Protein AF-A0AB39XUU4-F1 (afdb_monomer)

Nearest PDB structures (foldseek):
  7bhy-assembly1_A  TM=5.610E-01  e=8.138E-01  Bacillus subtilis subsp. subtilis str. 168
  7bhy-assembly2_C-2  TM=6.575E-01  e=1.517E+00  Bacillus subtilis subsp. subtilis str. 168
  7bhy-assembly1_B  TM=7.723E-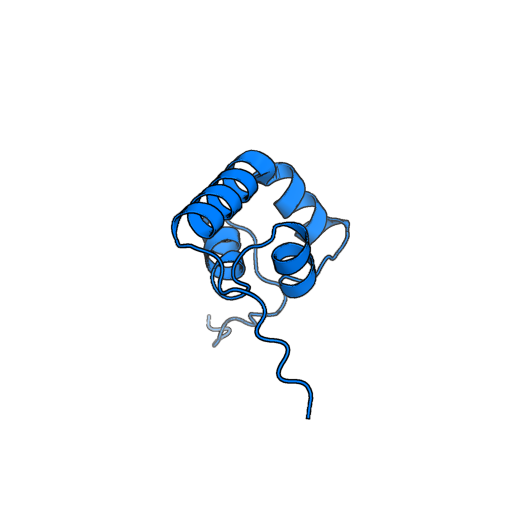01  e=2.828E+00  Bacillus subtilis subsp. subtilis str. 168
  7qh5-assembly2_B  TM=6.651E-01  e=2.204E+00  Streptomyces tsukubensis NRRL18488

Structure (mmCIF, N/CA/C/O backbone):
data_AF-A0AB39XUU4-F1
#
_entry.id   AF-A0AB39XUU4-F1
#
loop_
_atom_site.group_PDB
_atom_site.id
_atom_site.type_symbol
_atom_site.label_atom_id
_atom_site.label_alt_id
_atom_site.label_comp_id
_atom_site.label_asym_id
_atom_site.label_entity_id
_atom_site.label_seq_id
_atom_site.pdbx_PDB_ins_code
_atom_site.Cartn_x
_atom_site.Cartn_y
_atom_site.Cartn_z
_atom_site.occupancy
_atom_site.B_iso_or_equiv
_atom_site.auth_seq_id
_atom_site.auth_comp_id
_atom_site.auth_asym_id
_atom_site.auth_atom_id
_atom_site.pdbx_PDB_model_num
ATOM 1 N N . MET A 1 1 ? -3.919 -18.727 30.855 1.00 41.81 1 MET A N 1
ATOM 2 C CA . MET A 1 1 ? -4.110 -18.277 29.457 1.00 41.81 1 MET A CA 1
ATOM 3 C C . MET A 1 1 ? -4.046 -16.759 29.416 1.00 41.81 1 MET A C 1
ATOM 5 O O . MET A 1 1 ? -4.932 -16.122 29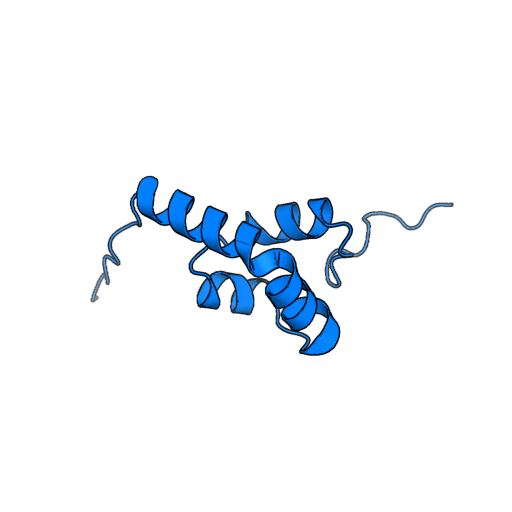.967 1.00 41.81 1 MET A O 1
ATOM 9 N N . ARG A 1 2 ? -2.995 -16.159 28.845 1.00 45.34 2 ARG A N 1
ATOM 10 C CA . ARG A 1 2 ? -2.969 -14.707 28.614 1.00 45.34 2 ARG A CA 1
ATOM 11 C C . ARG A 1 2 ? -3.541 -14.449 27.225 1.00 45.34 2 ARG A C 1
ATOM 13 O O . ARG A 1 2 ? -2.851 -14.656 26.235 1.00 45.34 2 ARG A O 1
ATOM 20 N N . VAL A 1 3 ? -4.806 -14.040 27.162 1.00 55.75 3 VAL A N 1
ATOM 21 C CA . VAL A 1 3 ? -5.367 -13.415 25.960 1.00 55.75 3 VAL A CA 1
ATOM 22 C C . VAL A 1 3 ? -4.669 -12.067 25.831 1.00 55.75 3 VAL A C 1
ATOM 24 O O . VAL A 1 3 ? -5.004 -11.114 26.531 1.00 55.75 3 VAL A O 1
ATOM 27 N N . THR A 1 4 ? -3.640 -11.986 24.994 1.00 56.62 4 THR A N 1
ATOM 28 C CA . THR A 1 4 ? -3.103 -10.693 24.575 1.00 56.62 4 THR A CA 1
ATOM 29 C C . THR A 1 4 ? -4.130 -10.081 23.634 1.00 56.62 4 THR A C 1
ATOM 31 O O . THR A 1 4 ? -4.100 -10.321 22.429 1.00 56.62 4 THR A O 1
ATOM 34 N N . ASN A 1 5 ? -5.088 -9.342 24.195 1.00 49.94 5 ASN A N 1
ATOM 35 C CA . ASN A 1 5 ? -5.992 -8.490 23.435 1.00 49.94 5 ASN A CA 1
ATOM 36 C C . ASN A 1 5 ? -5.158 -7.337 22.864 1.00 49.94 5 ASN A C 1
ATOM 38 O O . ASN A 1 5 ? -5.102 -6.252 23.438 1.00 49.94 5 ASN A O 1
ATOM 42 N N . THR A 1 6 ? -4.412 -7.603 21.790 1.00 61.59 6 THR A N 1
ATOM 43 C CA . THR A 1 6 ? -3.756 -6.553 21.019 1.00 61.59 6 THR A CA 1
ATOM 44 C C . THR A 1 6 ? -4.873 -5.630 20.543 1.00 61.59 6 THR A C 1
ATOM 46 O O . THR A 1 6 ? -5.785 -6.121 19.871 1.00 61.59 6 THR A O 1
ATOM 49 N N . PRO A 1 7 ? -4.872 -4.339 20.922 1.00 62.31 7 PRO A N 1
ATOM 50 C CA . PRO A 1 7 ? -5.934 -3.430 20.526 1.00 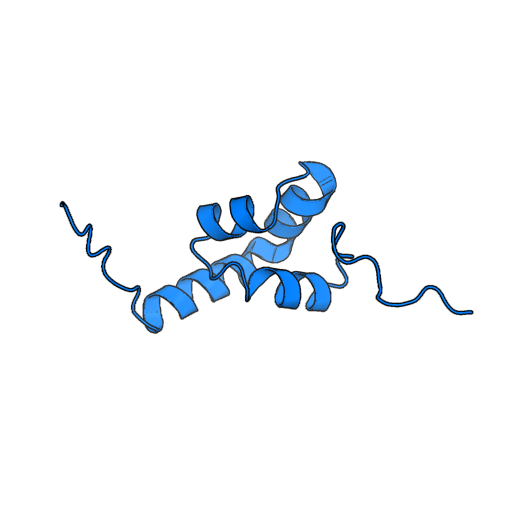62.31 7 PRO A CA 1
ATOM 51 C C . PRO A 1 7 ? -6.085 -3.502 19.008 1.00 62.31 7 PRO A C 1
ATOM 53 O O . PRO A 1 7 ? -5.110 -3.338 18.267 1.00 62.31 7 PRO A O 1
ATOM 56 N N . ARG A 1 8 ? -7.296 -3.844 18.547 1.00 65.75 8 ARG A N 1
ATOM 57 C CA . ARG A 1 8 ? -7.606 -3.837 17.118 1.00 65.75 8 ARG A CA 1
ATOM 58 C C . ARG A 1 8 ? -7.330 -2.421 16.633 1.00 65.75 8 ARG A C 1
ATOM 60 O O . ARG A 1 8 ? -7.902 -1.480 17.179 1.00 65.75 8 ARG A O 1
ATOM 67 N N . ARG A 1 9 ? -6.446 -2.280 15.643 1.00 70.88 9 ARG A N 1
ATOM 68 C CA . ARG A 1 9 ? -6.185 -0.982 15.015 1.00 70.88 9 ARG A CA 1
ATOM 69 C C . ARG A 1 9 ? -7.497 -0.344 14.610 1.00 70.88 9 ARG A C 1
ATOM 71 O O . ARG A 1 9 ? -8.366 -1.005 14.034 1.00 70.88 9 ARG A O 1
ATOM 78 N N . THR A 1 10 ? -7.612 0.940 14.896 1.00 82.31 10 THR A N 1
ATOM 79 C CA . THR A 1 10 ? -8.745 1.724 14.434 1.00 82.31 10 THR A CA 1
ATOM 80 C C . THR A 1 10 ? -8.734 1.805 12.902 1.00 82.31 10 THR A C 1
ATOM 82 O O . THR A 1 10 ? -7.677 1.692 12.266 1.00 82.31 10 THR A O 1
ATOM 85 N N . PRO A 1 11 ? -9.897 2.029 12.269 1.00 82.31 11 PRO A N 1
ATOM 86 C CA . PRO A 1 11 ? -9.961 2.271 10.830 1.00 82.31 11 PRO A CA 1
ATOM 87 C C . PRO A 1 11 ? -9.032 3.407 10.372 1.00 82.31 11 PRO A C 1
ATOM 89 O O . PRO A 1 11 ? -8.414 3.298 9.316 1.00 82.31 11 PRO A O 1
ATOM 92 N N . ALA A 1 12 ? -8.877 4.453 11.192 1.00 85.38 12 ALA A N 1
ATOM 93 C CA . ALA A 1 12 ? -7.999 5.587 10.916 1.00 85.38 12 ALA A CA 1
ATOM 94 C C . ALA A 1 12 ? -6.514 5.189 10.875 1.00 85.38 12 ALA A C 1
ATOM 96 O O . ALA A 1 12 ? -5.800 5.572 9.952 1.00 85.38 12 ALA A O 1
ATOM 97 N N . GLU A 1 13 ? -6.051 4.365 11.819 1.00 85.88 13 GLU A N 1
ATOM 98 C CA . GLU A 1 13 ? -4.673 3.858 11.814 1.00 85.88 13 GLU A CA 1
ATOM 99 C C . GLU A 1 13 ? -4.395 2.970 10.600 1.00 85.88 13 GLU A C 1
ATOM 101 O O . GLU A 1 13 ? -3.328 3.063 9.994 1.00 85.88 13 GLU A O 1
ATOM 106 N N . ASN A 1 14 ? -5.361 2.133 10.210 1.00 86.88 14 ASN A N 1
ATOM 107 C CA . ASN A 1 14 ? -5.230 1.317 9.005 1.00 86.88 14 ASN A CA 1
ATOM 108 C C . ASN A 1 14 ? -5.180 2.185 7.741 1.00 86.88 14 ASN A C 1
ATOM 110 O O . ASN A 1 14 ? -4.382 1.903 6.849 1.00 86.88 14 ASN A O 1
ATOM 114 N N . ALA A 1 15 ? -5.994 3.240 7.657 1.00 88.62 15 ALA A N 1
ATOM 115 C CA . ALA A 1 15 ? -5.962 4.178 6.538 1.00 88.62 15 ALA A CA 1
ATOM 116 C C . ALA A 1 15 ? -4.619 4.920 6.457 1.00 88.62 15 ALA A C 1
ATOM 118 O O . ALA A 1 15 ? -4.025 4.989 5.383 1.00 88.62 15 ALA A O 1
ATOM 119 N N . ALA A 1 16 ? -4.095 5.396 7.591 1.00 90.50 16 ALA A N 1
ATOM 120 C CA . ALA A 1 16 ? -2.792 6.053 7.654 1.00 90.50 16 ALA A CA 1
ATOM 121 C C . ALA A 1 16 ? -1.647 5.108 7.250 1.00 90.50 16 ALA A C 1
ATOM 123 O O . ALA A 1 16 ? -0.776 5.492 6.470 1.00 90.50 16 ALA A O 1
ATOM 124 N N . ALA A 1 17 ? -1.670 3.855 7.717 1.00 90.12 17 ALA A N 1
ATOM 125 C CA . ALA A 1 17 ? -0.676 2.850 7.344 1.00 90.12 17 ALA A CA 1
ATOM 126 C C . ALA A 1 17 ? -0.708 2.540 5.838 1.00 90.12 17 ALA A C 1
ATOM 128 O O . ALA A 1 17 ? 0.339 2.487 5.195 1.00 90.12 17 ALA A O 1
ATOM 129 N N . LYS A 1 18 ? -1.905 2.403 5.253 1.00 91.69 18 LYS A N 1
ATOM 130 C CA . LYS A 1 18 ? -2.065 2.229 3.802 1.00 91.69 18 LYS A CA 1
ATOM 131 C C . LYS A 1 18 ? -1.542 3.437 3.028 1.00 91.69 18 LYS A C 1
ATOM 133 O O . LYS A 1 18 ? -0.774 3.255 2.092 1.00 91.69 18 LYS A O 1
ATOM 138 N N . ALA A 1 19 ? -1.891 4.656 3.438 1.00 93.12 19 ALA A N 1
ATOM 139 C CA . ALA A 1 19 ? -1.395 5.877 2.803 1.00 93.12 19 ALA A CA 1
ATOM 140 C C . ALA A 1 19 ? 0.140 5.965 2.847 1.00 93.12 19 ALA A C 1
ATOM 142 O O . ALA A 1 19 ? 0.764 6.347 1.861 1.00 93.12 19 ALA A O 1
ATOM 143 N N . PHE A 1 20 ? 0.753 5.541 3.955 1.00 92.75 20 PHE A N 1
ATOM 144 C CA . PHE A 1 20 ? 2.207 5.477 4.076 1.00 92.75 20 PHE A CA 1
ATOM 145 C C . PHE A 1 20 ? 2.830 4.445 3.124 1.00 92.75 20 PHE A C 1
ATOM 147 O O . PHE A 1 20 ? 3.837 4.744 2.489 1.00 92.75 20 PHE A O 1
ATOM 154 N N . VAL A 1 21 ? 2.222 3.261 2.966 1.00 92.75 21 VAL A N 1
ATOM 155 C CA . VAL A 1 21 ? 2.652 2.270 1.959 1.00 92.75 21 VAL A CA 1
ATOM 156 C C . VAL A 1 21 ? 2.566 2.842 0.551 1.00 92.75 21 VAL A C 1
ATOM 158 O O . VAL A 1 21 ? 3.519 2.705 -0.210 1.00 92.75 21 VAL A O 1
ATOM 161 N N . LEU A 1 22 ? 1.459 3.514 0.223 1.00 92.56 22 LEU A N 1
ATOM 162 C CA . LEU A 1 22 ? 1.267 4.129 -1.089 1.00 92.56 22 LEU A CA 1
ATOM 163 C C . LEU A 1 22 ? 2.313 5.219 -1.365 1.00 92.56 22 LEU A C 1
ATOM 165 O O . LEU A 1 22 ? 2.884 5.260 -2.449 1.00 92.56 22 LEU A O 1
ATOM 169 N N . ALA A 1 23 ? 2.633 6.050 -0.370 1.00 94.44 23 ALA A N 1
ATOM 170 C CA . ALA A 1 23 ? 3.697 7.048 -0.480 1.00 94.44 23 ALA A CA 1
ATOM 171 C C . ALA A 1 23 ? 5.099 6.417 -0.590 1.00 94.44 23 ALA A C 1
ATOM 173 O O . ALA A 1 23 ? 5.987 6.974 -1.232 1.00 94.44 23 ALA A O 1
ATOM 174 N N . ALA A 1 24 ? 5.303 5.244 0.015 1.00 93.56 24 ALA A N 1
ATOM 175 C CA . ALA A 1 24 ? 6.559 4.500 0.001 1.00 93.56 24 ALA A CA 1
ATOM 176 C C . ALA A 1 24 ?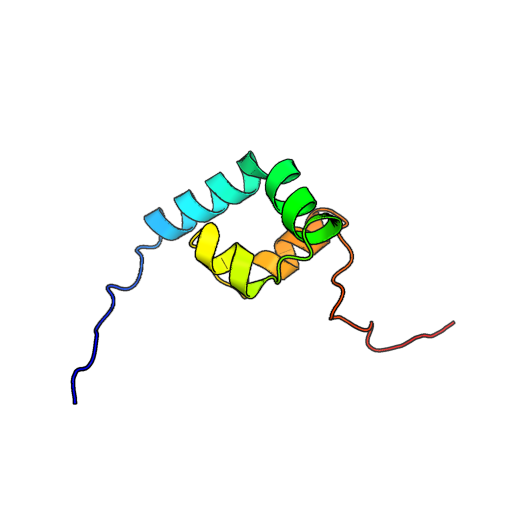 6.645 3.451 -1.125 1.00 93.56 24 ALA A C 1
ATOM 178 O O . ALA A 1 24 ? 7.465 2.535 -1.024 1.00 93.56 24 ALA A O 1
ATOM 179 N N . GLN A 1 25 ? 5.839 3.578 -2.190 1.00 93.31 25 GLN A N 1
ATOM 180 C CA . GLN A 1 25 ? 5.725 2.604 -3.285 1.00 93.31 25 GLN A CA 1
ATOM 181 C C . GLN A 1 25 ? 7.086 2.084 -3.769 1.00 93.31 25 GLN A C 1
ATOM 183 O O . GLN A 1 25 ? 7.346 0.885 -3.699 1.00 93.31 25 GLN A O 1
ATOM 188 N N . ALA A 1 26 ? 7.988 2.971 -4.199 1.00 92.12 26 ALA A N 1
ATOM 189 C CA . ALA A 1 26 ? 9.290 2.573 -4.741 1.00 92.12 26 ALA A CA 1
ATOM 190 C C . ALA A 1 26 ? 10.127 1.747 -3.745 1.00 92.12 26 ALA A C 1
ATOM 192 O O . ALA A 1 26 ? 10.794 0.789 -4.132 1.00 92.12 26 ALA A O 1
ATOM 193 N N . THR A 1 27 ? 10.060 2.074 -2.452 1.00 93.75 27 THR A N 1
ATOM 194 C CA . THR A 1 27 ? 10.765 1.340 -1.392 1.00 93.75 27 THR A CA 1
ATOM 195 C C . THR A 1 27 ? 10.154 -0.038 -1.165 1.00 93.75 27 THR A C 1
ATOM 197 O O . THR A 1 27 ? 10.889 -1.014 -1.035 1.00 93.75 27 THR A O 1
ATOM 200 N N . VAL A 1 28 ? 8.822 -0.134 -1.155 1.00 92.62 28 VAL A N 1
ATOM 201 C CA . VAL A 1 28 ? 8.095 -1.400 -0.973 1.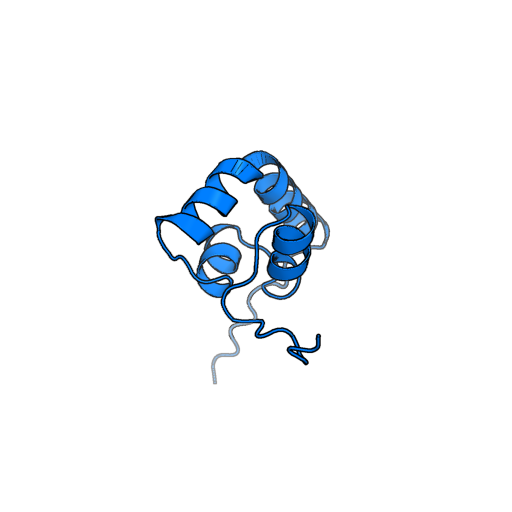00 92.62 28 VAL A CA 1
ATOM 202 C C . VAL A 1 28 ? 8.379 -2.349 -2.134 1.00 92.62 28 VAL A C 1
ATOM 204 O O . VAL A 1 28 ? 8.738 -3.503 -1.905 1.00 92.62 28 VAL A O 1
ATOM 207 N N . ILE A 1 29 ? 8.292 -1.847 -3.369 1.00 91.19 29 ILE A N 1
ATOM 208 C CA . ILE A 1 29 ? 8.632 -2.604 -4.579 1.00 91.19 29 ILE A CA 1
ATOM 209 C C . ILE A 1 29 ? 10.095 -3.036 -4.526 1.00 91.19 29 ILE A C 1
ATOM 211 O O . ILE A 1 29 ? 10.398 -4.202 -4.782 1.00 91.19 29 ILE A O 1
ATOM 215 N N . LYS A 1 30 ? 11.001 -2.132 -4.125 1.00 93.31 30 LYS A N 1
ATOM 216 C CA . LYS A 1 30 ? 12.420 -2.460 -4.010 1.00 93.31 30 LYS A CA 1
ATOM 217 C C . LYS A 1 30 ? 12.657 -3.602 -3.027 1.00 93.31 30 LYS A C 1
ATOM 219 O O . LYS A 1 30 ? 13.353 -4.553 -3.364 1.00 93.31 30 LYS A O 1
ATOM 224 N N . TRP A 1 31 ? 12.066 -3.532 -1.838 1.00 92.56 31 TRP A N 1
ATOM 225 C CA . TRP A 1 31 ? 12.215 -4.579 -0.829 1.00 92.56 31 TRP A CA 1
ATOM 226 C C . TRP A 1 31 ? 11.620 -5.914 -1.287 1.00 92.56 31 TRP A C 1
ATOM 228 O O . TRP A 1 31 ? 12.195 -6.971 -1.033 1.00 92.56 31 TRP A O 1
ATOM 238 N N . TYR A 1 32 ? 10.480 -5.879 -1.979 1.00 91.06 32 TYR A N 1
ATOM 239 C CA . TYR A 1 32 ? 9.839 -7.081 -2.503 1.00 91.06 32 TYR A CA 1
ATOM 240 C C . TYR A 1 32 ? 10.678 -7.750 -3.604 1.00 91.06 32 TYR A C 1
ATOM 242 O O . TYR A 1 32 ? 10.945 -8.953 -3.553 1.00 91.06 32 TYR A O 1
ATOM 250 N N . LEU A 1 33 ? 11.125 -6.969 -4.593 1.00 89.06 33 LEU A N 1
ATOM 251 C CA . LEU A 1 33 ? 11.820 -7.483 -5.771 1.00 89.06 33 LEU A CA 1
ATOM 252 C C . LEU A 1 33 ? 13.317 -7.716 -5.538 1.00 89.06 33 LEU A C 1
ATOM 254 O O . LEU A 1 33 ? 13.828 -8.756 -5.946 1.00 89.06 33 LEU A O 1
ATOM 258 N N . HIS A 1 34 ? 14.022 -6.801 -4.879 1.00 89.25 34 HIS A N 1
ATOM 259 C CA . HIS A 1 34 ? 15.482 -6.870 -4.744 1.00 89.25 34 HIS A CA 1
ATOM 260 C C . HIS A 1 34 ? 15.936 -7.510 -3.432 1.00 89.25 34 HIS A C 1
ATOM 262 O O . HIS A 1 34 ? 16.847 -8.328 -3.450 1.00 89.25 34 HIS A O 1
ATOM 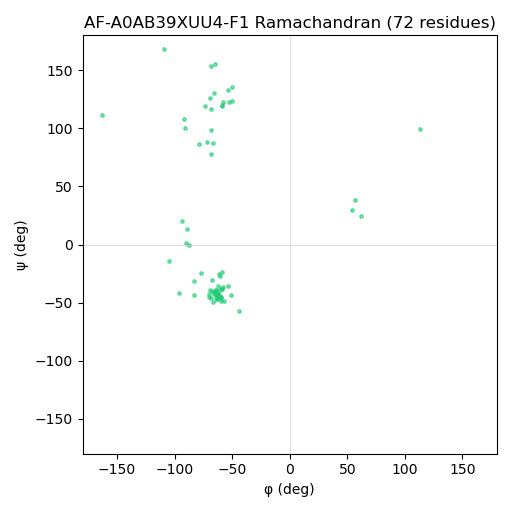268 N N . ASP A 1 35 ? 15.293 -7.192 -2.307 1.00 90.56 35 ASP A N 1
ATOM 269 C CA . ASP A 1 35 ? 15.637 -7.785 -1.001 1.00 90.56 35 ASP A CA 1
ATOM 270 C C . ASP A 1 35 ? 14.905 -9.110 -0.733 1.00 90.56 35 ASP A C 1
ATOM 272 O O . ASP A 1 35 ? 15.081 -9.731 0.312 1.00 90.56 35 ASP A O 1
ATOM 276 N N . HIS A 1 36 ? 14.069 -9.560 -1.674 1.00 86.69 36 HIS A N 1
ATOM 277 C CA . HIS A 1 36 ? 13.267 -10.778 -1.557 1.00 86.69 36 HIS A CA 1
ATOM 278 C C . HIS A 1 36 ? 12.388 -10.838 -0.294 1.00 86.69 36 HIS A C 1
ATOM 280 O O . HIS A 1 36 ? 12.063 -11.921 0.196 1.00 86.69 36 HIS A O 1
ATOM 286 N N . ALA A 1 37 ? 11.954 -9.682 0.219 1.00 89.12 37 ALA A N 1
ATOM 287 C CA . ALA A 1 37 ? 11.075 -9.624 1.377 1.00 89.12 37 ALA A CA 1
ATOM 288 C C . ALA A 1 37 ? 9.701 -10.237 1.055 1.00 89.12 37 ALA A C 1
ATOM 290 O O . ALA A 1 37 ? 9.046 -9.868 0.080 1.00 89.12 37 ALA A O 1
ATOM 291 N N . SER A 1 38 ? 9.219 -11.147 1.905 1.00 89.62 38 SER A N 1
ATOM 292 C CA . SER A 1 38 ? 7.870 -11.708 1.770 1.00 89.62 38 SER A CA 1
ATOM 293 C C . SER A 1 38 ? 6.789 -10.660 2.056 1.00 89.62 38 S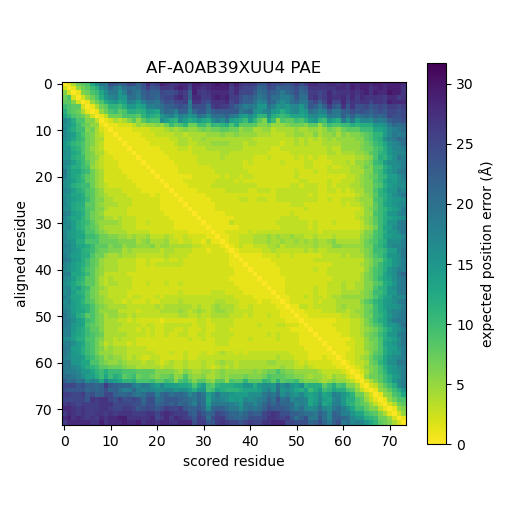ER A C 1
ATOM 295 O O . SER A 1 38 ? 6.974 -9.765 2.887 1.00 89.62 38 SER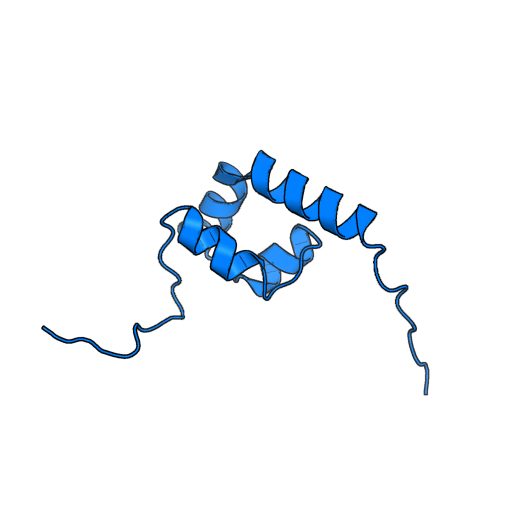 A O 1
ATOM 297 N N . VAL A 1 39 ? 5.597 -10.845 1.478 1.00 89.56 39 VAL A N 1
ATOM 298 C CA . VAL A 1 39 ? 4.406 -10.015 1.756 1.00 89.56 39 VAL A CA 1
ATOM 299 C C . VAL A 1 39 ? 4.139 -9.911 3.260 1.00 89.56 39 VAL A C 1
ATOM 301 O O . VAL A 1 39 ? 3.899 -8.822 3.769 1.00 89.56 39 VAL A O 1
ATOM 304 N N . ALA A 1 40 ? 4.248 -11.016 4.003 1.00 88.44 40 ALA A N 1
ATOM 305 C CA . ALA A 1 40 ? 4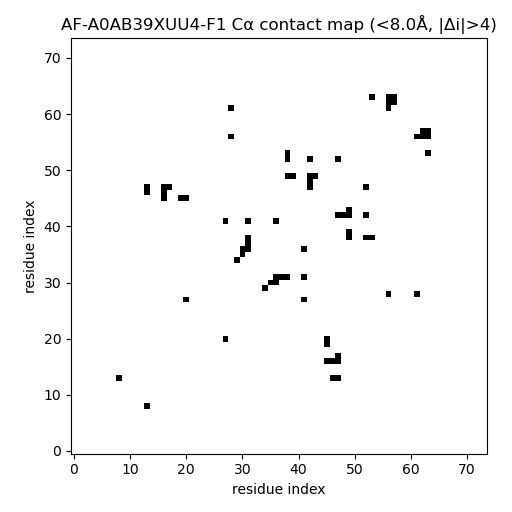.045 -11.016 5.451 1.00 88.44 40 ALA A CA 1
ATOM 306 C C . ALA A 1 40 ? 5.066 -10.138 6.202 1.00 88.44 40 ALA A C 1
ATOM 308 O O . ALA A 1 40 ? 4.717 -9.490 7.192 1.00 88.44 40 ALA A O 1
ATOM 309 N N . GLN A 1 41 ? 6.317 -10.093 5.734 1.00 90.06 41 GLN A N 1
ATOM 310 C CA . GLN A 1 41 ? 7.366 -9.260 6.322 1.00 90.06 41 GLN A CA 1
ATOM 311 C C . GLN A 1 41 ? 7.096 -7.779 6.046 1.00 90.06 41 GLN A C 1
ATOM 313 O O . GLN A 1 41 ? 7.133 -6.968 6.972 1.00 90.06 41 GLN A O 1
ATOM 318 N N . LEU A 1 42 ? 6.734 -7.441 4.806 1.00 90.50 42 LEU A N 1
ATOM 319 C CA . LEU A 1 42 ? 6.352 -6.083 4.420 1.00 90.50 42 LEU A CA 1
ATOM 320 C C . LEU A 1 42 ? 5.092 -5.617 5.158 1.00 90.50 42 LEU A C 1
ATOM 322 O O . LEU A 1 42 ? 5.087 -4.540 5.744 1.00 90.50 42 LEU A O 1
ATOM 326 N N . ALA A 1 43 ? 4.051 -6.445 5.231 1.00 90.06 43 ALA A N 1
ATOM 327 C CA . ALA A 1 43 ? 2.816 -6.108 5.931 1.00 90.06 43 ALA A CA 1
ATOM 328 C C . ALA A 1 43 ? 3.054 -5.815 7.421 1.00 90.06 43 ALA A C 1
ATOM 330 O O . ALA A 1 43 ? 2.480 -4.877 7.977 1.00 90.06 43 ALA A O 1
ATOM 331 N N . ARG A 1 44 ? 3.956 -6.566 8.069 1.00 89.94 44 ARG A N 1
ATOM 332 C CA . ARG A 1 44 ? 4.370 -6.307 9.455 1.00 89.94 44 ARG A CA 1
ATOM 333 C C . ARG A 1 44 ? 5.178 -5.020 9.588 1.00 89.94 44 ARG A C 1
ATOM 335 O O . ARG A 1 44 ? 4.874 -4.230 10.481 1.00 89.94 44 ARG A O 1
ATOM 342 N N . ALA A 1 45 ? 6.156 -4.802 8.708 1.00 90.62 45 ALA A N 1
ATOM 343 C CA . ALA A 1 45 ? 7.001 -3.608 8.716 1.00 90.62 45 ALA A CA 1
ATOM 344 C C . ALA A 1 45 ? 6.171 -2.329 8.536 1.00 90.62 45 ALA A C 1
ATOM 346 O O . ALA A 1 45 ? 6.298 -1.381 9.307 1.00 90.62 45 ALA A O 1
ATOM 347 N N . TYR A 1 46 ? 5.251 -2.354 7.575 1.00 89.12 46 TYR A N 1
ATOM 348 C CA . TYR A 1 46 ? 4.391 -1.228 7.228 1.00 89.12 46 TYR A CA 1
ATOM 349 C C . TYR A 1 46 ? 3.078 -1.184 8.001 1.00 89.12 46 TYR A C 1
ATOM 351 O O . TYR A 1 46 ? 2.273 -0.278 7.800 1.00 89.12 46 TYR A O 1
ATOM 359 N N . LYS A 1 47 ? 2.851 -2.136 8.912 1.00 88.81 47 LYS A N 1
ATOM 360 C CA . LYS A 1 47 ? 1.655 -2.167 9.755 1.00 88.81 47 LYS A CA 1
ATOM 361 C C . LYS A 1 47 ? 0.352 -2.167 8.931 1.00 88.81 47 LYS A C 1
ATOM 363 O O . LYS A 1 47 ? -0.649 -1.589 9.350 1.00 88.81 47 LYS A O 1
ATOM 368 N N . VAL A 1 48 ? 0.334 -2.877 7.807 1.00 89.50 48 VAL A N 1
ATOM 369 C CA . VAL A 1 48 ? -0.853 -3.046 6.954 1.00 89.50 48 VAL A CA 1
ATOM 370 C C . VAL A 1 48 ? -1.407 -4.466 7.026 1.00 89.50 48 VAL A C 1
ATOM 372 O O . VAL A 1 48 ? -0.781 -5.369 7.581 1.00 89.50 48 VAL A O 1
ATOM 375 N N . ASN A 1 49 ? -2.614 -4.654 6.493 1.00 85.50 49 ASN A N 1
ATOM 376 C CA . ASN A 1 49 ? -3.225 -5.972 6.386 1.00 85.50 49 ASN A CA 1
ATOM 377 C C . ASN A 1 49 ? -2.456 -6.819 5.344 1.00 85.50 49 ASN A C 1
ATOM 379 O O . ASN A 1 49 ? -2.309 -6.347 4.212 1.00 85.50 49 ASN A O 1
ATOM 383 N N . PRO A 1 50 ? -1.979 -8.032 5.687 1.00 84.94 50 PRO A N 1
ATOM 384 C CA . PRO A 1 50 ? -1.326 -8.929 4.734 1.00 84.94 50 PRO A CA 1
ATOM 385 C C . PRO A 1 50 ? -2.199 -9.326 3.539 1.00 84.94 50 PRO A C 1
ATOM 387 O O . PRO A 1 50 ? -1.628 -9.620 2.500 1.00 84.94 50 PRO A O 1
ATOM 390 N N . ASP A 1 51 ? -3.532 -9.280 3.636 1.00 86.50 51 ASP A N 1
ATOM 391 C CA . ASP A 1 51 ? -4.425 -9.530 2.491 1.00 86.50 51 ASP A CA 1
ATOM 392 C C . ASP A 1 51 ? -4.525 -8.337 1.527 1.00 86.50 51 ASP A C 1
ATOM 394 O O . ASP A 1 51 ? -4.823 -8.502 0.351 1.00 86.50 51 ASP A O 1
ATOM 398 N N . TRP A 1 52 ? -4.261 -7.117 2.006 1.00 89.75 52 TRP A N 1
ATOM 399 C CA . TRP A 1 52 ? -4.359 -5.900 1.188 1.00 89.75 52 TRP A CA 1
ATOM 400 C C . TRP A 1 52 ? -3.099 -5.646 0.349 1.00 89.75 52 TRP A C 1
ATOM 402 O O . TRP A 1 52 ? -3.169 -5.069 -0.735 1.00 89.75 52 TRP A O 1
ATOM 412 N N . LEU A 1 53 ? -1.933 -6.057 0.855 1.00 89.88 53 LEU A N 1
ATOM 413 C CA . LEU A 1 53 ? -0.653 -5.783 0.204 1.00 89.88 53 LEU A CA 1
ATOM 414 C C . LEU A 1 53 ? -0.464 -6.520 -1.144 1.00 89.88 53 LEU A C 1
ATOM 416 O O . LEU A 1 53 ? 0.036 -5.878 -2.060 1.00 89.88 53 LEU A O 1
ATOM 420 N N . PRO A 1 54 ? -0.867 -7.797 -1.322 1.00 90.50 54 PRO A N 1
ATOM 421 C CA . PRO A 1 54 ? -0.814 -8.485 -2.613 1.00 90.50 54 PRO A CA 1
ATOM 422 C C . PRO A 1 54 ? -1.593 -7.759 -3.708 1.00 90.50 54 PRO A C 1
ATOM 424 O O . PRO A 1 54 ? -1.034 -7.491 -4.761 1.00 90.50 54 PRO A O 1
ATOM 427 N N . ASP A 1 55 ? -2.836 -7.374 -3.417 1.00 90.06 55 ASP A N 1
ATOM 428 C CA . ASP A 1 55 ? -3.716 -6.644 -4.341 1.00 90.06 55 ASP A CA 1
ATOM 429 C C . ASP A 1 55 ? -3.094 -5.297 -4.756 1.00 90.06 55 ASP A C 1
ATOM 431 O O . ASP A 1 55 ? -3.095 -4.905 -5.920 1.00 90.06 55 ASP A O 1
ATOM 435 N N . THR A 1 56 ? -2.439 -4.628 -3.802 1.00 91.00 56 THR A N 1
ATOM 436 C CA . THR A 1 56 ? -1.719 -3.372 -4.056 1.00 91.00 56 THR A CA 1
ATOM 437 C C . THR A 1 56 ? -0.466 -3.575 -4.913 1.00 91.00 56 THR A C 1
ATOM 439 O O . THR A 1 56 ? -0.167 -2.741 -5.762 1.00 91.00 56 THR A O 1
ATOM 442 N N . LEU A 1 57 ? 0.281 -4.664 -4.701 1.00 90.44 57 LEU A N 1
ATOM 443 C CA . LEU A 1 57 ? 1.453 -4.997 -5.517 1.00 90.44 57 LEU A CA 1
ATOM 444 C C . LEU A 1 57 ? 1.045 -5.309 -6.962 1.00 90.44 57 LEU A C 1
ATOM 446 O O . LEU A 1 57 ? 1.697 -4.831 -7.884 1.00 90.44 57 LEU A O 1
ATOM 450 N N . GLU A 1 58 ? -0.056 -6.032 -7.160 1.00 90.56 58 GLU A N 1
ATOM 451 C CA . GLU A 1 58 ? -0.610 -6.294 -8.493 1.00 90.56 58 GLU A CA 1
ATOM 452 C C . GLU A 1 58 ? -1.061 -5.013 -9.196 1.00 90.56 58 GLU A C 1
ATOM 454 O O . GLU A 1 58 ? -0.769 -4.828 -10.373 1.00 90.56 58 GLU A O 1
ATOM 459 N N . LEU A 1 59 ? -1.696 -4.085 -8.471 1.00 91.19 59 LEU A N 1
ATOM 460 C CA . LEU A 1 59 ? -2.053 -2.767 -9.006 1.00 91.19 59 LEU A CA 1
ATOM 461 C C . LEU A 1 59 ? -0.823 -1.960 -9.463 1.00 91.19 59 LEU A C 1
ATOM 463 O O . LEU A 1 59 ? -0.927 -1.106 -10.341 1.00 91.19 59 LEU A O 1
ATOM 467 N N . TRP A 1 60 ? 0.342 -2.217 -8.868 1.00 90.81 60 TRP A N 1
ATOM 468 C CA . TRP A 1 60 ? 1.622 -1.626 -9.261 1.00 90.81 60 TRP A CA 1
ATOM 469 C C . TRP A 1 60 ? 2.376 -2.427 -10.324 1.00 90.81 60 TRP A C 1
ATOM 471 O O . TRP A 1 60 ? 3.560 -2.164 -10.533 1.00 90.81 60 TRP A O 1
ATOM 481 N N . ASP A 1 61 ? 1.713 -3.383 -10.976 1.00 88.25 61 ASP A N 1
ATOM 482 C CA . ASP A 1 61 ? 2.295 -4.258 -11.998 1.00 88.25 61 ASP A CA 1
ATOM 483 C C . ASP A 1 61 ? 3.446 -5.139 -11.463 1.00 88.25 61 ASP A C 1
ATOM 485 O O . ASP A 1 61 ? 4.330 -5.591 -12.188 1.00 88.25 61 ASP A O 1
ATOM 489 N N . VAL A 1 62 ? 3.465 -5.404 -10.151 1.00 86.88 62 VAL A N 1
ATOM 490 C CA . VAL A 1 62 ? 4.477 -6.256 -9.521 1.00 86.88 62 VAL A CA 1
ATOM 491 C C . VAL A 1 62 ? 3.981 -7.695 -9.479 1.00 86.88 62 VAL A C 1
ATOM 493 O O . VAL A 1 62 ? 3.121 -8.051 -8.673 1.00 86.88 62 VAL A O 1
ATOM 496 N N . ALA A 1 63 ? 4.580 -8.548 -10.313 1.00 82.50 63 ALA A N 1
ATOM 497 C CA . ALA A 1 63 ? 4.269 -9.972 -10.351 1.00 82.50 63 ALA A CA 1
ATOM 498 C C . ALA A 1 63 ? 4.507 -10.640 -8.984 1.00 82.50 63 ALA A C 1
ATOM 500 O O . ALA A 1 63 ? 5.623 -10.657 -8.449 1.00 82.50 63 ALA A O 1
ATOM 501 N N . LEU A 1 64 ? 3.445 -11.222 -8.423 1.00 80.12 64 LEU A N 1
ATOM 502 C CA . LEU A 1 64 ? 3.521 -11.958 -7.170 1.00 80.12 64 LEU A CA 1
ATOM 503 C C . LEU A 1 64 ? 4.218 -13.302 -7.392 1.00 80.12 64 LEU A C 1
ATOM 505 O O . LEU A 1 64 ? 3.718 -14.163 -8.105 1.00 80.12 64 LEU A O 1
ATOM 509 N N . ARG A 1 65 ? 5.346 -13.511 -6.713 1.00 70.81 65 ARG A N 1
ATOM 510 C CA . ARG A 1 65 ? 6.193 -14.711 -6.854 1.00 70.81 65 ARG A CA 1
ATOM 511 C C . ARG A 1 65 ? 5.511 -16.028 -6.478 1.00 70.81 65 ARG A C 1
ATOM 513 O O . ARG A 1 65 ? 5.942 -17.075 -6.940 1.00 70.81 65 ARG A O 1
ATOM 520 N N . ASP A 1 66 ? 4.495 -15.966 -5.621 1.00 61.75 66 ASP A N 1
ATOM 521 C CA . ASP A 1 66 ? 3.819 -17.144 -5.057 1.00 61.75 66 ASP A CA 1
ATOM 522 C C . ASP A 1 66 ? 2.437 -17.396 -5.679 1.00 61.75 66 ASP A C 1
ATOM 524 O O . ASP A 1 66 ? 1.898 -18.497 -5.588 1.00 61.75 66 ASP A O 1
ATOM 528 N N . ARG A 1 67 ? 1.878 -16.411 -6.403 1.00 58.31 67 ARG A N 1
ATOM 529 C CA . ARG A 1 67 ? 0.772 -16.701 -7.315 1.00 58.31 67 ARG A CA 1
ATOM 530 C C . ARG A 1 67 ? 1.376 -17.311 -8.567 1.00 58.31 67 ARG A C 1
ATOM 532 O O . ARG A 1 67 ? 1.621 -16.624 -9.552 1.00 58.31 67 ARG A O 1
ATOM 539 N N . SER A 1 68 ? 1.570 -18.627 -8.541 1.00 47.91 68 SER A N 1
ATOM 540 C CA . SER A 1 68 ? 1.402 -19.360 -9.793 1.00 47.91 68 SER A CA 1
ATOM 541 C C . SER A 1 68 ? 0.052 -18.925 -10.371 1.00 47.91 68 SER A C 1
ATOM 543 O O . SER A 1 68 ? -0.945 -19.004 -9.643 1.00 47.91 68 SER A O 1
ATOM 545 N N . PRO A 1 69 ? -0.014 -18.411 -11.612 1.00 51.62 69 PRO A N 1
ATOM 546 C CA . PRO A 1 69 ? -1.305 -18.199 -12.242 1.00 51.62 69 PRO A CA 1
ATOM 547 C C . PRO A 1 69 ? -2.054 -19.538 -12.185 1.00 51.62 69 PRO A C 1
ATOM 549 O O . PRO A 1 69 ? -1.449 -20.577 -12.479 1.00 51.62 69 PRO A O 1
ATOM 552 N N . PRO A 1 70 ? -3.331 -19.578 -11.768 1.00 50.16 70 PRO A N 1
ATOM 553 C CA . PRO A 1 70 ? -4.136 -20.767 -11.978 1.00 50.16 70 PRO A CA 1
ATOM 554 C C . PRO A 1 70 ? -4.331 -20.919 -13.492 1.00 50.16 70 PRO A C 1
ATOM 556 O O . PRO A 1 70 ? -5.278 -20.387 -14.056 1.00 50.16 70 PRO A O 1
ATOM 559 N N . GLY A 1 71 ? -3.395 -21.597 -14.154 1.00 47.47 71 GLY A N 1
ATOM 560 C CA . GLY A 1 71 ? -3.426 -21.851 -15.591 1.00 47.47 71 GLY A CA 1
ATOM 561 C C . GLY A 1 71 ? -2.314 -21.138 -16.349 1.00 47.47 71 GLY A C 1
ATOM 562 O O . GLY A 1 71 ? -2.432 -19.976 -16.720 1.00 47.47 71 GLY A O 1
ATOM 563 N N . GLY A 1 72 ? -1.256 -21.888 -16.654 1.00 52.78 72 GLY A N 1
ATOM 564 C CA . GLY A 1 72 ? -0.641 -21.754 -17.964 1.00 52.78 72 GLY A CA 1
ATOM 565 C C . GLY A 1 72 ? -1.628 -22.296 -18.997 1.00 52.78 72 GLY A C 1
ATOM 566 O O . GLY A 1 72 ? -2.021 -23.459 -18.939 1.00 52.78 72 GLY A O 1
ATOM 567 N N . SER A 1 73 ? -2.085 -21.425 -19.877 1.00 52.91 73 SER A N 1
ATOM 568 C CA . SER A 1 73 ? -2.743 -21.678 -21.162 1.00 52.91 73 SER A CA 1
ATOM 569 C C . SER A 1 73 ? -2.609 -20.313 -21.841 1.00 52.91 73 SER A C 1
ATOM 571 O O . SER A 1 73 ? -3.059 -19.328 -21.268 1.00 52.91 73 SER A O 1
ATOM 573 N N . GLU A 1 74 ? -1.822 -20.128 -22.892 1.00 42.97 74 GLU A N 1
ATOM 574 C CA . GLU A 1 74 ? -1.884 -20.779 -24.206 1.00 42.97 74 GLU A CA 1
ATOM 575 C C . GLU A 1 74 ? -0.498 -20.922 -24.858 1.00 42.97 74 GLU A C 1
ATOM 577 O O . GLU A 1 74 ? 0.399 -20.099 -24.558 1.00 42.97 74 GLU A O 1
#

Foldseek 3Di:
DDPPPPPDDDPVRQVVLVVVCVVCVVVLLCCVPPVVDDLVRSCVVSVYDSVVSVVVCVVVVNDDPPPPDPDDDD

Organism: NCBI:txid3238629

Sequence (74 aa):
MRVTNTPRRTPAENAAAKAFVLAAQATVIKWYLHDHASVAQLARAYKVNPDWLPDTLELWDVALRDRSPPGGSE

Secondary structure (DSSP, 8-state):
-----PPPPPHHHHHHHHHHHHHTHHHHHHHHHTS---HHHHHHHTT--TTHHHHHHHHTT---TT---S----

Solvent-accessible surface area (backbone atoms only — not comparable to full-atom values): 4641 Å² total; per-residue (Å²): 135,85,82,78,77,70,78,76,75,50,73,66,56,47,51,51,25,47,52,50,49,63,74,38,41,72,60,53,50,42,36,42,72,74,70,62,45,49,64,66,56,52,18,60,76,52,58,42,59,58,78,56,50,57,61,51,36,48,76,68,73,42,83,58,89,80,60,69,67,96,63,92,79,135

pLDDT: mean 80.67, std 15.86, range [41.81, 94.44]

Radius of gyration: 14.71 Å; Cα contacts (8 Å, |Δi|>4): 37; chains: 1; bounding box: 26×29×54 Å

Mean predicted aligned error: 8.44 Å